Protein AF-A7HHK3-F1 (afdb_monomer)

Sequence (121 aa):
MLVTLLERFEIAELGDLDGEARQARLRWIHYPIADRWAPTDLASARRLVVSILNALERGQDLVVHCWGGVGRAGTIAAACFVARGTPPADAIAIVRAARGRAIETAAQERFVREFGSHVHA

Mean predicted aligned error: 3.41 Å

pLDDT: mean 93.39, std 9.66, range [35.78, 98.5]

Foldseek 3Di:
DEEEQADPVQCVVVPDPVVVCVVVVHDYDYHYDPPLAEDPDLVVLVVVLVVVVVCVVVVHDYDHDYVPCAAHVLLSQLLNCLLVVHQLVVSNVVSCVVPPCHNPDPNSSVSSNVSNVPSDD

Secondary structure (DSSP, 8-state):
-EEE---HHHHTTT--HHHHHHHTT--EEE----TT---S-HHHHHHHHHHHHHHHHTT---EEE-SSSSHHHHHHHHHHHHHTT--HHHHHHHHHHHSTT-S-SHHHHHHHHHHHTT---

Solvent-accessible surface area (backbone atoms only — not comparable to full-atom values): 6641 Å² total; per-residue (Å²): 60,39,35,39,28,46,36,74,77,63,39,63,79,73,53,64,61,67,60,51,29,54,75,70,70,34,58,70,44,85,53,62,34,59,88,80,42,43,79,84,53,63,70,61,50,47,55,50,41,51,54,52,50,58,36,50,76,69,72,47,68,70,48,68,34,43,90,85,53,28,33,60,26,30,34,53,53,22,40,44,37,22,74,72,72,37,54,44,70,56,19,48,50,53,42,27,72,78,36,76,71,27,41,69,34,72,59,23,53,47,48,34,47,58,54,45,78,71,64,72,131

Nearest PDB structures (foldseek):
  9e9u-assembly1_A  TM=9.130E-01  e=4.355E-08  synthetic construct
  4erc-assembly1_A  TM=8.927E-01  e=2.188E-07  Homo sapiens
  3rgq-assembly1_A  TM=9.090E-01  e=1.402E-05  Mus musculus
  3rgo-assembly1_A  TM=8.811E-01  e=1.318E-05  Mus musculus
  2hxp-assembly1_A  TM=8.276E-01  e=5.466E-04  Homo sapiens

Radius of gyration: 13.89 Å; Cα contacts (8 Å, |Δi|>4): 171; chains: 1; bounding box: 30×30×38 Å

Structure (mmCIF, N/CA/C/O backbone):
data_AF-A7HHK3-F1
#
_entry.id   AF-A7HHK3-F1
#
loop_
_atom_site.group_PDB
_atom_site.id
_atom_site.type_symbol
_atom_site.label_atom_id
_atom_site.label_alt_id
_atom_site.label_comp_id
_atom_site.label_asym_id
_atom_site.label_entity_id
_atom_site.label_seq_id
_atom_site.pdbx_PDB_ins_code
_atom_site.Cartn_x
_atom_site.Cartn_y
_atom_site.Cartn_z
_atom_site.occupancy
_atom_site.B_iso_or_equiv
_atom_site.auth_seq_id
_atom_site.auth_comp_id
_atom_site.auth_asym_id
_atom_site.auth_atom_id
_atom_site.pdbx_PDB_model_num
ATOM 1 N N . MET A 1 1 ? -13.000 1.495 -9.565 1.00 94.31 1 MET A N 1
ATOM 2 C CA . MET A 1 1 ? -11.682 2.167 -9.722 1.00 94.31 1 MET A CA 1
ATOM 3 C C . MET A 1 1 ? -10.594 1.103 -9.713 1.00 94.31 1 MET A C 1
ATOM 5 O O . MET A 1 1 ? -10.700 0.174 -8.928 1.00 94.31 1 MET A O 1
ATOM 9 N N . LEU A 1 2 ? -9.575 1.219 -10.560 1.00 96.19 2 LEU A N 1
ATOM 10 C CA . LEU A 1 2 ? -8.432 0.304 -10.595 1.00 96.19 2 LEU A CA 1
ATOM 11 C C . LEU A 1 2 ? -7.155 1.074 -10.246 1.00 96.19 2 LEU A C 1
ATOM 13 O O . LEU A 1 2 ? -6.838 2.061 -10.905 1.00 96.19 2 LEU A O 1
ATOM 17 N N . VAL A 1 3 ? -6.435 0.633 -9.219 1.00 97.50 3 VAL A N 1
ATOM 18 C CA . VAL A 1 3 ? -5.132 1.176 -8.824 1.00 97.50 3 VAL A CA 1
ATOM 19 C C . VAL A 1 3 ? -4.064 0.124 -9.093 1.00 97.50 3 VAL A C 1
ATOM 21 O O . VAL A 1 3 ? -4.058 -0.939 -8.466 1.00 97.50 3 VAL A O 1
ATOM 24 N N . THR A 1 4 ? -3.145 0.439 -9.999 1.00 97.19 4 THR A N 1
ATOM 25 C CA . THR A 1 4 ? -2.039 -0.441 -10.385 1.00 97.19 4 THR A CA 1
ATOM 26 C C . THR A 1 4 ? -0.744 0.060 -9.766 1.00 97.19 4 THR A C 1
ATOM 28 O O . THR A 1 4 ? -0.308 1.177 -10.053 1.00 97.19 4 THR A O 1
ATOM 31 N N . LEU A 1 5 ? -0.128 -0.779 -8.929 1.00 97.88 5 LEU A N 1
ATOM 32 C CA . LEU A 1 5 ? 1.112 -0.465 -8.209 1.00 97.88 5 LEU A CA 1
ATOM 33 C C . LEU A 1 5 ? 2.381 -0.989 -8.893 1.00 97.88 5 LEU A C 1
ATOM 35 O O . LEU A 1 5 ? 3.476 -0.872 -8.349 1.00 97.88 5 LEU A O 1
ATOM 39 N N . LEU A 1 6 ? 2.215 -1.603 -10.059 1.00 96.69 6 LEU A N 1
ATOM 40 C CA . LEU A 1 6 ? 3.289 -2.172 -10.859 1.00 96.69 6 LEU A CA 1
ATOM 41 C C . LEU A 1 6 ? 4.106 -1.074 -11.547 1.00 96.69 6 LEU A C 1
ATOM 43 O O . LEU A 1 6 ? 3.564 -0.058 -11.989 1.00 96.69 6 LEU A O 1
ATOM 47 N N . GLU A 1 7 ? 5.408 -1.279 -11.664 1.00 94.88 7 GLU A N 1
ATOM 48 C CA . GLU A 1 7 ? 6.283 -0.491 -12.521 1.00 94.88 7 GLU A CA 1
ATOM 49 C C . GLU A 1 7 ? 5.920 -0.695 -13.999 1.00 94.88 7 GLU A C 1
ATOM 51 O O . GLU A 1 7 ? 5.286 -1.677 -14.382 1.00 94.88 7 GLU A O 1
ATOM 56 N N . ARG A 1 8 ? 6.308 0.246 -14.870 1.00 92.19 8 ARG A N 1
ATOM 57 C CA . ARG A 1 8 ? 5.913 0.185 -16.291 1.00 92.19 8 ARG A CA 1
ATOM 58 C C . ARG A 1 8 ? 6.397 -1.088 -16.985 1.00 92.19 8 ARG A C 1
ATOM 60 O O . ARG A 1 8 ? 5.674 -1.617 -17.819 1.00 92.19 8 ARG A O 1
ATOM 67 N N . PHE A 1 9 ? 7.595 -1.567 -16.643 1.00 92.06 9 PHE A N 1
ATOM 68 C CA . PHE A 1 9 ? 8.130 -2.795 -17.228 1.00 92.06 9 PHE A CA 1
ATOM 69 C C . PHE A 1 9 ? 7.355 -4.038 -16.763 1.00 92.06 9 PHE A C 1
ATOM 71 O O . PHE A 1 9 ? 7.172 -4.945 -17.561 1.00 92.06 9 PHE A O 1
ATOM 78 N N . GLU A 1 10 ? 6.835 -4.052 -15.528 1.00 93.06 10 GLU A N 1
ATOM 79 C CA . GLU A 1 10 ? 5.971 -5.130 -15.019 1.00 93.06 10 GLU A CA 1
ATOM 80 C C . GLU A 1 10 ? 4.596 -5.118 -15.717 1.00 93.06 10 GLU A C 1
ATOM 82 O O . GLU A 1 10 ? 4.036 -6.168 -16.012 1.00 93.06 10 GLU A O 1
ATOM 87 N N . ILE A 1 11 ? 4.045 -3.932 -16.014 1.00 91.75 11 ILE A N 1
ATOM 88 C CA . ILE A 1 11 ? 2.755 -3.795 -16.719 1.00 91.75 11 ILE A CA 1
ATOM 89 C C . ILE A 1 11 ? 2.829 -4.337 -18.147 1.00 91.75 11 ILE A C 1
ATOM 91 O O . ILE A 1 11 ? 1.835 -4.864 -18.639 1.00 91.75 11 ILE A O 1
ATOM 95 N N . ALA A 1 12 ? 3.985 -4.232 -18.808 1.00 87.94 12 ALA A N 1
ATOM 96 C CA . ALA A 1 12 ? 4.152 -4.701 -20.182 1.00 87.94 12 ALA A CA 1
ATOM 97 C C . ALA A 1 12 ? 3.823 -6.199 -20.346 1.00 87.94 12 ALA A C 1
ATOM 99 O O . ALA A 1 12 ? 3.404 -6.614 -21.424 1.00 87.94 12 ALA A O 1
ATOM 100 N N . GLU A 1 13 ? 3.943 -6.994 -19.278 1.00 88.81 13 GLU A N 1
ATOM 101 C CA . GLU A 1 13 ? 3.571 -8.415 -19.259 1.00 88.81 13 GLU A CA 1
ATOM 102 C C . GLU A 1 13 ? 2.051 -8.652 -19.195 1.00 88.81 13 GLU A C 1
ATOM 104 O O . GLU A 1 13 ? 1.579 -9.743 -19.507 1.00 88.81 13 GLU A O 1
ATOM 109 N N . LEU A 1 14 ? 1.274 -7.639 -18.802 1.00 86.75 14 LEU A N 1
ATOM 110 C CA . LEU A 1 14 ? -0.180 -7.704 -18.623 1.00 86.75 14 LEU A CA 1
ATOM 111 C C . LEU A 1 14 ? -0.968 -7.112 -19.804 1.00 86.75 14 LEU A C 1
ATOM 113 O O . LEU A 1 14 ? -2.195 -7.202 -19.818 1.00 86.75 14 LEU A O 1
ATOM 117 N N . GLY A 1 15 ? -0.287 -6.511 -20.784 1.00 88.19 15 GLY A N 1
ATOM 118 C CA . GLY A 1 15 ? -0.911 -5.855 -21.936 1.00 88.19 15 GLY A CA 1
ATOM 119 C C . GLY A 1 15 ? -1.341 -4.405 -21.670 1.00 88.19 15 GLY A C 1
ATOM 120 O O . GLY A 1 15 ? -0.765 -3.705 -20.836 1.00 88.19 15 GLY A O 1
ATOM 121 N N . ASP A 1 16 ? -2.340 -3.927 -22.418 1.00 90.19 16 ASP A N 1
ATOM 122 C CA . ASP A 1 16 ? -2.828 -2.542 -22.342 1.00 90.19 16 ASP A CA 1
ATOM 123 C C . ASP A 1 16 ? -3.863 -2.352 -21.222 1.00 90.19 16 ASP A C 1
ATOM 125 O O . ASP A 1 16 ? -5.070 -2.272 -21.453 1.00 90.19 16 ASP A O 1
ATOM 129 N N . LEU A 1 17 ? -3.386 -2.260 -19.978 1.00 89.38 17 LEU A N 1
ATOM 130 C CA . LEU A 1 17 ? -4.263 -2.035 -18.825 1.00 89.38 17 LEU A CA 1
ATOM 131 C C . LEU A 1 17 ? -5.044 -0.710 -18.891 1.00 89.38 17 LEU A C 1
ATOM 133 O O . LEU A 1 17 ? -6.134 -0.643 -18.321 1.00 89.38 17 LEU A O 1
ATOM 137 N N . ASP A 1 18 ? -4.527 0.329 -19.563 1.00 89.44 18 ASP A N 1
ATOM 138 C CA . ASP A 1 18 ? -5.268 1.589 -19.738 1.00 89.44 18 ASP A CA 1
ATOM 139 C C . ASP A 1 18 ? -6.476 1.367 -20.650 1.00 89.44 18 ASP A C 1
ATO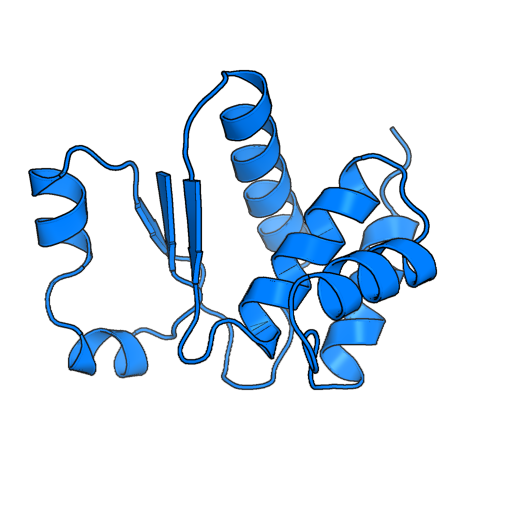M 141 O O . ASP A 1 18 ? -7.612 1.698 -20.295 1.00 89.44 18 ASP A O 1
ATOM 145 N N . GLY A 1 19 ? -6.237 0.748 -21.809 1.00 93.31 19 GLY A N 1
ATOM 146 C CA . GLY A 1 19 ? -7.273 0.388 -22.769 1.00 93.31 19 GLY A CA 1
ATOM 147 C C . GLY A 1 19 ? -8.355 -0.486 -22.143 1.00 93.31 19 GLY A C 1
ATOM 148 O O . GLY A 1 19 ? -9.538 -0.146 -22.227 1.00 93.31 19 GLY A O 1
ATOM 149 N N . GLU A 1 20 ? -7.961 -1.552 -21.447 1.00 93.31 20 GLU A N 1
ATOM 150 C CA . GLU A 1 20 ? -8.888 -2.469 -20.773 1.00 93.31 20 GLU A CA 1
ATOM 151 C C . GLU A 1 20 ? -9.698 -1.766 -19.672 1.00 93.31 20 GLU A C 1
ATOM 153 O O . GLU A 1 20 ? -10.926 -1.893 -19.609 1.00 93.31 20 GLU A O 1
ATOM 158 N N . ALA A 1 21 ? -9.056 -0.942 -18.836 1.00 93.50 21 ALA A N 1
ATOM 159 C CA . ALA A 1 21 ? -9.764 -0.185 -17.806 1.00 93.50 21 ALA A CA 1
ATOM 160 C C . ALA A 1 21 ? -10.771 0.802 -18.414 1.00 93.50 21 ALA A C 1
ATOM 162 O O . ALA A 1 21 ? -11.892 0.930 -17.911 1.00 93.50 21 ALA A O 1
ATOM 163 N N . ARG A 1 22 ? -10.416 1.467 -19.520 1.00 93.81 22 ARG A N 1
ATOM 164 C CA . ARG A 1 22 ? -11.318 2.379 -20.240 1.00 93.81 22 ARG A CA 1
ATOM 165 C C . ARG A 1 22 ? -12.503 1.644 -20.854 1.00 93.81 22 ARG A C 1
ATOM 167 O O . ARG A 1 22 ? -13.630 2.124 -20.712 1.00 93.81 22 ARG A O 1
ATOM 174 N N . GLN A 1 23 ? -12.280 0.492 -21.485 1.00 96.00 23 GLN A N 1
ATOM 175 C CA . GLN A 1 23 ? -13.355 -0.347 -22.029 1.00 96.00 23 GLN A CA 1
ATOM 176 C C . GLN A 1 23 ? -14.314 -0.810 -20.925 1.00 96.00 23 GLN A C 1
ATOM 178 O O . GLN A 1 23 ? -15.532 -0.711 -21.079 1.00 96.00 23 GLN A O 1
ATOM 183 N N . ALA A 1 24 ? -13.771 -1.192 -19.768 1.00 93.69 24 ALA A N 1
ATOM 184 C CA . ALA A 1 24 ? -14.540 -1.555 -18.580 1.00 93.69 24 ALA A CA 1
ATOM 185 C C . ALA A 1 24 ? -15.149 -0.350 -17.828 1.00 93.69 24 ALA A C 1
ATOM 187 O O . ALA A 1 24 ? -15.806 -0.533 -16.803 1.00 93.69 24 ALA A O 1
ATOM 188 N N . ARG A 1 25 ? -14.946 0.889 -18.308 1.00 94.19 25 ARG A N 1
ATOM 189 C CA . ARG A 1 25 ? -15.394 2.144 -17.665 1.00 94.19 25 ARG A CA 1
ATOM 190 C C . ARG A 1 25 ? -14.887 2.307 -16.227 1.00 94.19 25 ARG A C 1
ATOM 192 O O . ARG A 1 25 ? -15.534 2.928 -15.381 1.00 94.19 25 ARG A O 1
ATOM 199 N N . LEU A 1 26 ? -13.702 1.779 -15.946 1.00 93.56 26 LEU A N 1
ATOM 200 C CA . LEU A 1 26 ? -13.011 1.925 -14.676 1.00 93.56 26 LEU A CA 1
ATOM 201 C C . LEU A 1 26 ? -12.107 3.156 -14.719 1.00 93.56 26 LEU A C 1
ATOM 203 O O . LEU A 1 26 ? -11.253 3.300 -15.588 1.00 93.56 26 LEU A O 1
ATOM 207 N N . ARG A 1 27 ? -12.223 4.029 -13.713 1.00 94.12 27 ARG A N 1
ATOM 208 C CA . ARG A 1 27 ? -11.173 5.020 -13.448 1.00 94.12 27 ARG A CA 1
ATOM 209 C C . ARG A 1 27 ? -9.887 4.282 -13.079 1.00 94.12 27 ARG A C 1
ATOM 211 O O . ARG A 1 27 ? -9.861 3.637 -12.026 1.00 94.12 27 ARG A O 1
ATOM 218 N N . TRP A 1 28 ? -8.858 4.418 -13.907 1.00 95.38 28 TRP A N 1
ATOM 219 C CA . TRP A 1 28 ? -7.534 3.848 -13.680 1.00 95.38 28 TRP A CA 1
ATOM 220 C C . TRP A 1 28 ? -6.582 4.866 -13.046 1.00 95.38 28 TRP A C 1
ATOM 222 O O . TRP A 1 28 ? -6.579 6.044 -13.406 1.00 95.38 28 TRP A O 1
ATOM 232 N N . ILE A 1 29 ? -5.800 4.419 -12.066 1.00 96.19 29 ILE A N 1
ATOM 233 C CA . ILE A 1 29 ? -4.713 5.177 -11.448 1.00 96.19 29 ILE A CA 1
ATOM 234 C C . ILE A 1 29 ? -3.464 4.300 -11.479 1.00 96.19 29 ILE A C 1
ATOM 236 O O . ILE A 1 29 ? -3.420 3.240 -10.853 1.00 96.19 29 ILE A O 1
ATOM 240 N N . HIS A 1 30 ? -2.428 4.774 -12.164 1.00 96.00 30 HIS A N 1
ATOM 241 C CA . HIS A 1 30 ? -1.109 4.155 -12.145 1.00 96.00 30 HIS A CA 1
ATOM 242 C C . HIS A 1 30 ? -0.227 4.835 -11.092 1.00 96.00 30 HIS A C 1
ATOM 244 O O . HIS A 1 30 ? 0.057 6.029 -11.193 1.00 96.00 30 HIS A O 1
ATOM 250 N N . TYR A 1 31 ? 0.187 4.085 -10.070 1.00 97.50 31 TYR A N 1
ATOM 251 C CA . TYR A 1 31 ? 1.069 4.560 -9.000 1.00 97.50 31 TYR A CA 1
ATOM 252 C C . TYR A 1 31 ? 2.192 3.538 -8.779 1.00 97.50 31 TYR A C 1
ATOM 254 O O . TYR A 1 31 ? 2.063 2.667 -7.922 1.00 97.50 31 TYR A O 1
ATOM 262 N N . PRO A 1 32 ? 3.269 3.577 -9.580 1.00 96.81 32 PRO A N 1
ATOM 263 C CA . PRO A 1 32 ? 4.287 2.535 -9.555 1.00 96.81 32 PRO A CA 1
ATOM 264 C C . PRO A 1 32 ? 5.056 2.527 -8.229 1.00 96.81 32 PRO A C 1
ATOM 266 O O . PRO A 1 32 ? 5.510 3.566 -7.750 1.00 96.81 32 PRO A O 1
ATOM 269 N N . ILE A 1 33 ? 5.231 1.334 -7.663 1.00 97.38 33 ILE A N 1
ATOM 270 C CA . ILE A 1 33 ? 6.096 1.069 -6.514 1.00 97.38 33 ILE A CA 1
ATOM 271 C C . ILE A 1 33 ? 7.013 -0.087 -6.907 1.00 97.38 33 ILE A C 1
ATOM 273 O O . ILE A 1 33 ? 6.520 -1.146 -7.307 1.00 97.38 33 ILE A O 1
ATOM 277 N N . ALA A 1 34 ? 8.323 0.108 -6.750 1.00 96.31 34 ALA A N 1
ATOM 278 C CA . ALA A 1 34 ? 9.311 -0.927 -7.033 1.00 96.31 34 ALA A CA 1
ATOM 279 C C . ALA A 1 34 ? 9.048 -2.215 -6.241 1.00 96.31 34 ALA A C 1
ATOM 281 O O . ALA A 1 34 ? 8.534 -2.184 -5.114 1.00 96.31 34 ALA A O 1
ATOM 282 N N . ASP A 1 35 ? 9.376 -3.366 -6.826 1.00 94.31 35 ASP A N 1
ATOM 283 C CA . ASP A 1 35 ? 9.022 -4.646 -6.216 1.00 94.31 35 ASP A CA 1
ATOM 284 C C . ASP A 1 35 ? 9.659 -4.840 -4.831 1.00 94.31 35 ASP A C 1
ATOM 286 O O . ASP A 1 35 ? 10.840 -4.583 -4.622 1.00 94.31 35 ASP A O 1
ATOM 290 N N . ARG A 1 36 ? 8.857 -5.288 -3.857 1.00 92.69 36 ARG A N 1
ATOM 291 C CA . ARG A 1 36 ? 9.209 -5.384 -2.422 1.00 92.69 36 ARG A CA 1
ATOM 292 C C . ARG A 1 36 ? 9.547 -4.062 -1.708 1.00 92.69 36 ARG A C 1
ATOM 294 O O . ARG A 1 36 ? 9.822 -4.084 -0.503 1.00 92.69 36 ARG A O 1
ATOM 301 N N . TRP A 1 37 ? 9.462 -2.920 -2.387 1.00 95.88 37 TRP A N 1
ATOM 302 C CA . TRP A 1 37 ? 9.634 -1.598 -1.782 1.00 95.88 37 TRP A CA 1
ATOM 303 C C . TRP A 1 37 ? 8.320 -1.038 -1.225 1.00 95.88 37 TRP A C 1
ATOM 305 O O . TRP A 1 37 ? 7.236 -1.609 -1.385 1.00 95.88 37 TRP A O 1
ATOM 315 N N . ALA A 1 38 ? 8.448 0.085 -0.523 1.00 96.69 38 ALA A N 1
ATOM 316 C CA . ALA A 1 38 ? 7.355 0.951 -0.103 1.00 96.69 38 ALA A CA 1
ATOM 317 C C . ALA A 1 38 ? 7.349 2.231 -0.961 1.00 96.69 38 ALA A C 1
ATOM 319 O O . ALA A 1 38 ? 8.353 2.518 -1.621 1.00 96.69 38 ALA A O 1
ATOM 320 N N . PRO A 1 39 ? 6.262 3.020 -0.954 1.00 96.94 39 PRO A N 1
ATOM 321 C CA . PRO A 1 39 ? 6.283 4.345 -1.559 1.00 96.94 39 PRO A CA 1
ATOM 322 C C . PRO A 1 39 ? 7.400 5.218 -0.976 1.00 96.94 39 PRO A C 1
ATOM 324 O O . PRO A 1 39 ? 7.594 5.258 0.238 1.00 96.94 39 PRO A O 1
ATOM 327 N N . THR A 1 40 ? 8.116 5.935 -1.839 1.00 93.94 40 THR A N 1
ATOM 328 C CA . THR A 1 40 ? 9.207 6.841 -1.441 1.00 93.94 40 THR A CA 1
ATOM 329 C C . THR A 1 40 ? 8.745 8.291 -1.288 1.00 93.94 40 THR A C 1
ATOM 331 O O . THR A 1 40 ? 9.315 9.038 -0.500 1.00 93.94 40 THR A O 1
ATOM 334 N N . ASP A 1 41 ? 7.683 8.687 -1.997 1.00 94.50 41 ASP A N 1
ATOM 335 C CA . ASP A 1 41 ? 7.043 9.999 -1.869 1.00 94.50 41 ASP A CA 1
ATOM 336 C C . ASP A 1 41 ? 5.770 9.889 -1.017 1.00 94.50 41 ASP A C 1
ATOM 338 O O . ASP A 1 41 ? 4.696 9.497 -1.493 1.00 94.50 41 ASP A O 1
ATOM 342 N N . LEU A 1 42 ? 5.894 10.282 0.253 1.00 92.88 42 LEU A N 1
ATOM 343 C CA . LEU A 1 42 ? 4.802 10.263 1.223 1.00 92.88 42 LEU A CA 1
ATOM 344 C C . LEU A 1 42 ? 3.643 11.195 0.836 1.00 92.88 42 LEU A C 1
ATOM 346 O O . LEU A 1 42 ? 2.480 10.851 1.055 1.00 92.88 42 LEU A O 1
ATOM 350 N N . ALA A 1 43 ? 3.923 12.358 0.243 1.00 93.19 43 ALA A N 1
ATOM 351 C CA . ALA A 1 43 ? 2.881 13.299 -0.162 1.00 93.19 43 ALA A CA 1
ATOM 352 C C . ALA A 1 43 ? 2.055 12.732 -1.324 1.00 93.19 43 ALA A C 1
ATOM 354 O O . ALA A 1 43 ? 0.824 12.817 -1.323 1.00 93.19 43 ALA A O 1
ATOM 355 N N . SER A 1 44 ? 2.717 12.103 -2.295 1.00 95.94 44 SER A N 1
ATOM 356 C CA . SER A 1 44 ? 2.037 11.423 -3.398 1.00 95.94 44 SER A CA 1
ATOM 357 C C . SER A 1 44 ? 1.246 10.203 -2.928 1.00 95.94 44 SER A C 1
ATOM 359 O O . SER A 1 44 ? 0.090 10.035 -3.324 1.00 95.94 44 SER A O 1
ATOM 361 N N . ALA A 1 45 ? 1.799 9.414 -2.003 1.00 97.25 45 ALA A N 1
ATOM 362 C CA . ALA A 1 45 ? 1.078 8.295 -1.402 1.00 97.25 45 ALA A CA 1
ATOM 363 C C . ALA A 1 45 ? -0.175 8.757 -0.637 1.00 97.25 45 ALA A C 1
ATOM 365 O O . ALA A 1 45 ? -1.236 8.148 -0.765 1.00 97.25 45 ALA A O 1
ATOM 366 N N . ARG A 1 46 ? -0.101 9.877 0.097 1.00 95.94 46 ARG A N 1
ATOM 367 C CA . ARG A 1 46 ? -1.272 10.484 0.752 1.00 95.94 46 ARG A CA 1
ATOM 368 C C . ARG A 1 46 ? -2.353 10.879 -0.245 1.00 95.94 46 ARG A C 1
ATOM 370 O O . ARG A 1 46 ? -3.516 10.563 -0.017 1.00 95.94 46 ARG A O 1
ATOM 377 N N . ARG A 1 47 ? -1.993 11.510 -1.368 1.00 97.19 47 ARG A N 1
ATOM 378 C CA . ARG A 1 47 ? -2.963 11.853 -2.427 1.00 97.19 47 ARG A CA 1
ATOM 379 C C . ARG A 1 47 ? -3.657 10.614 -2.999 1.00 97.19 47 ARG A C 1
ATOM 381 O O . ARG A 1 47 ? -4.864 10.658 -3.254 1.00 97.19 47 ARG A O 1
ATOM 388 N N . LEU A 1 48 ? -2.920 9.514 -3.175 1.00 98.06 48 LEU A N 1
ATOM 389 C CA . LEU A 1 48 ? -3.500 8.237 -3.588 1.00 98.06 48 LEU A CA 1
ATOM 390 C C . LEU A 1 48 ? -4.483 7.708 -2.535 1.00 98.06 48 LEU A C 1
ATOM 392 O O . LEU A 1 48 ? -5.624 7.408 -2.877 1.00 98.06 48 LEU A O 1
ATOM 396 N N . VAL A 1 49 ? -4.074 7.646 -1.265 1.00 98.12 49 VAL A N 1
ATOM 397 C CA . VAL A 1 49 ? -4.926 7.170 -0.161 1.00 98.12 49 VAL A CA 1
ATOM 398 C C . VAL A 1 49 ? -6.195 8.015 -0.035 1.00 98.12 49 VAL A C 1
ATOM 400 O O . VAL A 1 49 ? -7.285 7.458 0.029 1.00 98.12 49 VAL A O 1
ATOM 403 N N . VAL A 1 50 ? -6.092 9.345 -0.102 1.00 96.88 50 VAL A N 1
ATOM 404 C CA . VAL A 1 50 ? -7.260 10.244 -0.118 1.00 96.88 50 VAL A CA 1
ATOM 405 C C . VAL A 1 50 ? -8.175 9.942 -1.308 1.00 96.88 50 VAL A C 1
ATOM 407 O O . VAL A 1 50 ? -9.391 9.884 -1.158 1.00 96.88 50 VAL A O 1
ATOM 410 N N . SER A 1 51 ? -7.614 9.693 -2.495 1.00 97.38 51 SER A N 1
ATOM 411 C CA . SER A 1 51 ? -8.408 9.337 -3.679 1.00 97.38 51 SER A CA 1
ATOM 412 C C . SER A 1 51 ? -9.158 8.011 -3.510 1.00 97.38 51 SER A C 1
ATOM 414 O O . SER A 1 51 ? -10.309 7.915 -3.944 1.00 97.38 51 SER A O 1
ATOM 416 N N . ILE A 1 52 ? -8.524 7.019 -2.875 1.00 98.06 52 ILE A N 1
ATOM 417 C CA . ILE A 1 52 ? -9.117 5.715 -2.544 1.00 98.06 52 ILE A CA 1
ATOM 418 C C . ILE A 1 52 ? -10.251 5.899 -1.530 1.00 98.06 52 ILE A C 1
ATOM 420 O O . ILE A 1 52 ? -11.372 5.470 -1.791 1.00 98.06 52 ILE A O 1
ATOM 424 N N . LEU A 1 53 ? -9.995 6.586 -0.414 1.00 97.00 53 LEU A N 1
ATOM 425 C CA . LEU A 1 53 ? -10.993 6.812 0.635 1.00 97.00 53 LEU A CA 1
ATOM 426 C C . LEU A 1 53 ? -12.208 7.586 0.118 1.00 97.00 53 LEU A C 1
ATOM 428 O O . LEU A 1 53 ? -13.338 7.159 0.332 1.00 97.00 53 LEU A O 1
ATOM 432 N N . ASN A 1 54 ? -11.984 8.643 -0.665 1.00 96.62 54 ASN A N 1
ATOM 433 C CA . ASN A 1 54 ? -13.066 9.397 -1.295 1.00 96.62 54 ASN A CA 1
ATOM 434 C C . ASN A 1 54 ? -13.910 8.524 -2.242 1.00 96.62 54 ASN A C 1
ATOM 436 O O . ASN A 1 54 ? -15.099 8.776 -2.422 1.00 96.62 54 ASN A O 1
ATOM 440 N N . ALA A 1 55 ? -13.310 7.533 -2.915 1.00 96.00 55 ALA A N 1
ATOM 441 C CA . ALA A 1 55 ? -14.057 6.592 -3.750 1.00 96.00 55 ALA A CA 1
ATOM 442 C C . ALA A 1 55 ? -14.907 5.631 -2.909 1.00 96.00 55 ALA A C 1
ATOM 444 O O . ALA A 1 55 ? -16.078 5.433 -3.236 1.00 96.00 55 ALA A O 1
ATOM 445 N N . LEU A 1 56 ? -14.358 5.116 -1.806 1.00 95.44 56 LEU A N 1
ATOM 446 C CA . LEU A 1 56 ? -15.096 4.274 -0.858 1.00 95.44 56 LEU A CA 1
ATOM 447 C C . LEU A 1 56 ? -16.274 5.024 -0.224 1.00 95.44 56 LEU A C 1
ATOM 449 O O . LEU A 1 56 ? -17.371 4.483 -0.145 1.00 95.44 56 LEU A O 1
ATOM 453 N N . GLU A 1 57 ? -16.084 6.285 0.167 1.00 95.50 57 GLU A N 1
ATOM 454 C CA . GLU A 1 57 ? -17.141 7.125 0.756 1.00 95.50 57 GLU A CA 1
ATOM 455 C C . GLU A 1 57 ? -18.295 7.407 -0.210 1.00 95.50 57 GLU A C 1
ATOM 457 O O . GLU A 1 57 ? -19.432 7.591 0.216 1.00 95.50 57 GLU A O 1
ATOM 462 N N . ARG A 1 58 ? -18.030 7.380 -1.520 1.00 96.00 58 ARG A N 1
ATOM 463 C CA . ARG A 1 58 ? -19.062 7.466 -2.563 1.00 96.00 58 ARG A CA 1
ATOM 464 C C . ARG A 1 58 ? -19.699 6.114 -2.910 1.00 96.00 58 ARG A C 1
ATOM 466 O O . ARG A 1 58 ? -20.453 6.048 -3.877 1.00 96.00 58 ARG A O 1
ATOM 473 N N . GLY A 1 59 ? -19.374 5.044 -2.183 1.00 94.88 59 GLY A N 1
ATOM 474 C CA . GLY A 1 59 ? -19.881 3.695 -2.442 1.00 94.88 59 GLY A CA 1
ATOM 475 C C . GLY A 1 59 ? -19.349 3.068 -3.733 1.00 94.88 59 GLY A C 1
ATOM 476 O O . GLY A 1 59 ? -20.025 2.233 -4.325 1.00 94.88 59 GLY A O 1
ATOM 477 N N . GLN A 1 60 ? -18.177 3.496 -4.219 1.00 93.62 60 GLN A N 1
ATOM 478 C CA . GLN A 1 60 ? -17.587 2.943 -5.439 1.00 93.62 60 GLN A CA 1
ATOM 479 C C . GLN A 1 60 ? -16.770 1.687 -5.133 1.00 93.62 60 GLN A C 1
ATOM 481 O O . GLN A 1 60 ? -15.906 1.706 -4.256 1.00 93.62 60 GLN A O 1
ATOM 486 N N . ASP A 1 61 ? -16.937 0.653 -5.956 1.00 92.31 61 ASP A N 1
ATOM 487 C CA . ASP A 1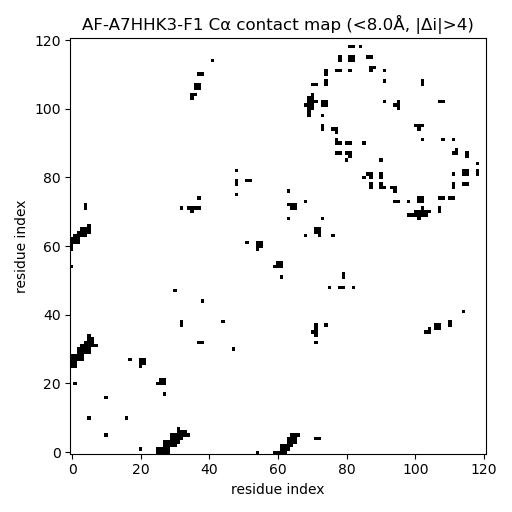 61 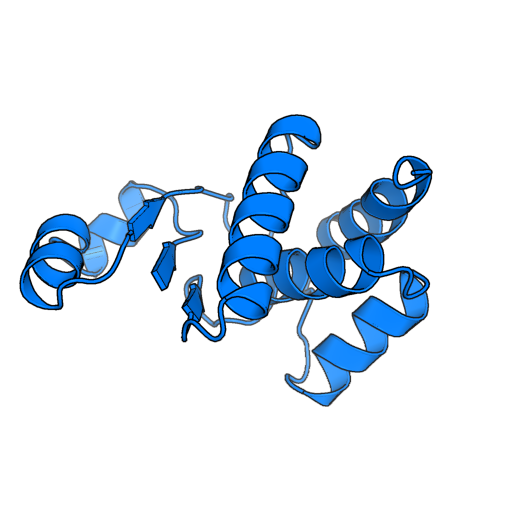? -16.045 -0.503 -5.941 1.00 92.31 61 ASP A CA 1
ATOM 488 C C . ASP A 1 61 ? -14.654 -0.127 -6.464 1.00 92.31 61 ASP A C 1
ATOM 490 O O . ASP A 1 61 ? -14.496 0.591 -7.470 1.00 92.31 61 ASP A O 1
ATOM 494 N N . LEU A 1 62 ? -13.612 -0.623 -5.797 1.00 95.19 62 LEU A N 1
ATOM 495 C CA . LEU A 1 62 ? -12.235 -0.418 -6.223 1.00 95.19 62 LEU A CA 1
ATOM 496 C C . LEU A 1 62 ? -11.339 -1.626 -5.977 1.00 95.19 62 LEU A C 1
ATOM 498 O O . LEU A 1 62 ? -11.546 -2.399 -5.048 1.00 95.19 62 LEU A O 1
ATOM 502 N N . VAL A 1 63 ? -10.303 -1.733 -6.804 1.00 95.44 63 VAL A N 1
ATOM 5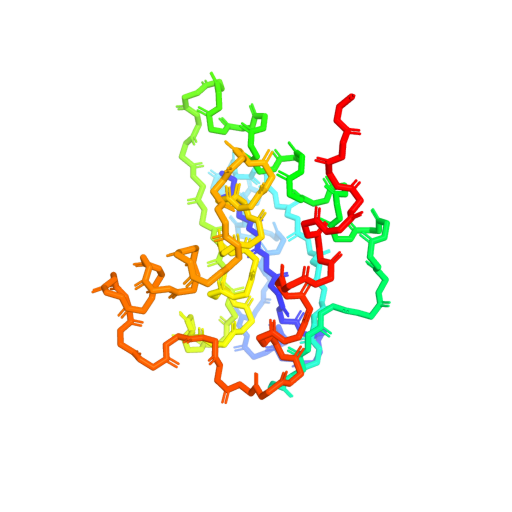03 C CA . VAL A 1 63 ? -9.248 -2.740 -6.705 1.00 95.44 63 VAL A CA 1
ATOM 504 C C . VAL A 1 63 ? -7.906 -2.027 -6.611 1.00 95.44 63 VAL A C 1
ATOM 506 O O . VAL A 1 63 ? -7.611 -1.155 -7.428 1.00 95.44 63 VAL A O 1
ATOM 509 N N . VAL A 1 64 ? -7.081 -2.419 -5.640 1.00 96.94 64 VAL A N 1
ATOM 510 C CA . VAL A 1 64 ? -5.665 -2.038 -5.553 1.00 96.94 64 VAL A CA 1
ATOM 511 C C . VAL A 1 64 ? -4.834 -3.298 -5.737 1.00 96.94 64 VAL A C 1
ATOM 513 O O . VAL A 1 64 ? -5.015 -4.257 -4.987 1.00 96.94 64 VAL A O 1
ATOM 516 N N . HIS A 1 65 ? -3.925 -3.313 -6.713 1.00 95.56 65 HIS A N 1
ATOM 517 C CA . HIS A 1 65 ? -3.134 -4.507 -7.005 1.00 95.56 65 HIS A CA 1
ATOM 518 C C . HIS A 1 65 ? -1.653 -4.214 -7.278 1.00 95.56 65 HIS A C 1
ATOM 520 O O . HIS A 1 65 ? -1.259 -3.120 -7.679 1.00 95.56 65 HIS A O 1
ATOM 526 N N . CYS A 1 66 ? -0.838 -5.243 -7.067 1.00 94.62 66 CYS A N 1
ATOM 527 C CA . CYS A 1 66 ? 0.517 -5.389 -7.598 1.00 94.62 66 CYS A CA 1
ATOM 528 C C . CYS A 1 66 ? 0.579 -6.741 -8.335 1.00 94.62 66 CYS A C 1
ATOM 530 O O . CYS A 1 66 ? -0.418 -7.108 -8.954 1.00 94.62 66 CYS A O 1
ATOM 532 N N . TRP A 1 67 ? 1.680 -7.497 -8.247 1.00 93.31 67 TRP A N 1
ATOM 533 C CA . TRP A 1 67 ? 1.746 -8.864 -8.777 1.00 93.31 67 TRP A CA 1
ATOM 534 C C . TRP A 1 67 ? 0.978 -9.854 -7.898 1.00 93.31 67 TRP A C 1
ATOM 536 O O . TRP A 1 67 ? -0.055 -10.379 -8.289 1.00 93.31 67 TRP A O 1
ATOM 546 N N . GLY A 1 68 ? 1.453 -10.084 -6.671 1.00 88.69 68 GLY A N 1
ATOM 547 C CA . GLY A 1 68 ? 0.851 -11.074 -5.768 1.00 88.69 68 GLY A CA 1
ATOM 548 C C . GLY A 1 68 ? -0.287 -10.542 -4.890 1.00 88.69 68 GLY A C 1
ATOM 549 O O . GLY A 1 68 ? -0.911 -11.312 -4.156 1.00 88.69 68 GLY A O 1
ATOM 550 N N . GLY A 1 69 ? -0.516 -9.225 -4.886 1.00 85.50 69 GLY A N 1
ATOM 551 C CA . GLY A 1 69 ? -1.454 -8.577 -3.964 1.00 85.50 69 GLY A CA 1
ATOM 552 C C . GLY A 1 69 ? -1.065 -8.721 -2.484 1.00 85.50 69 GLY A C 1
ATOM 553 O O . GLY A 1 69 ? -1.941 -8.728 -1.627 1.00 85.50 69 GLY A O 1
ATOM 554 N N . VAL A 1 70 ? 0.229 -8.891 -2.175 1.00 88.38 70 VAL A N 1
ATOM 555 C CA . VAL A 1 70 ? 0.727 -9.162 -0.810 1.00 88.38 70 VAL A CA 1
ATOM 556 C C . VAL A 1 70 ? 1.441 -7.940 -0.214 1.00 88.38 70 VAL A C 1
ATOM 558 O O . VAL A 1 70 ? 0.920 -7.328 0.718 1.00 88.38 70 VAL A O 1
ATOM 561 N N . GLY A 1 71 ? 2.600 -7.530 -0.741 1.00 94.75 71 GLY A N 1
ATOM 562 C CA . GLY A 1 71 ? 3.393 -6.434 -0.165 1.00 94.75 71 GLY A CA 1
ATOM 563 C C . GLY A 1 71 ? 2.870 -5.045 -0.499 1.00 94.75 71 GLY A C 1
ATOM 564 O O . GLY A 1 71 ? 2.268 -4.381 0.343 1.00 94.75 71 GLY A O 1
ATOM 565 N N . ARG A 1 72 ? 3.087 -4.598 -1.742 1.00 97.81 72 ARG A N 1
ATOM 566 C CA . ARG A 1 72 ? 2.762 -3.232 -2.206 1.00 97.81 72 ARG A CA 1
ATOM 567 C C . ARG A 1 72 ? 1.284 -2.882 -1.993 1.00 97.81 72 ARG A C 1
ATOM 569 O O . ARG A 1 72 ? 0.972 -1.863 -1.383 1.00 97.81 72 ARG A O 1
ATOM 576 N N . ALA A 1 73 ? 0.381 -3.770 -2.414 1.00 97.56 73 ALA A N 1
ATOM 577 C CA . ALA A 1 73 ? -1.060 -3.589 -2.228 1.00 97.56 73 ALA A CA 1
ATOM 578 C C . ALA A 1 73 ? -1.459 -3.561 -0.743 1.00 97.56 73 ALA A C 1
ATOM 580 O O . ALA A 1 73 ? -2.182 -2.658 -0.324 1.00 97.56 73 ALA A O 1
ATOM 581 N N . GLY A 1 74 ? -0.928 -4.482 0.072 1.00 97.81 74 GLY A N 1
ATOM 582 C CA . GLY A 1 74 ? -1.176 -4.498 1.516 1.00 97.81 74 GLY A CA 1
ATOM 583 C C . GLY A 1 74 ? -0.666 -3.238 2.223 1.00 97.81 74 GLY A C 1
ATOM 584 O O . GLY A 1 74 ? -1.315 -2.735 3.135 1.00 97.81 74 GLY A O 1
ATOM 585 N N . THR A 1 75 ? 0.450 -2.675 1.756 1.00 98.19 75 THR A N 1
ATOM 586 C CA . THR A 1 75 ? 1.028 -1.431 2.289 1.00 98.19 75 THR A CA 1
ATOM 587 C C . THR A 1 75 ? 0.079 -0.248 2.084 1.00 98.19 75 THR A C 1
ATOM 589 O O . THR A 1 75 ? -0.189 0.498 3.024 1.00 98.19 75 THR A O 1
ATOM 592 N N . ILE A 1 76 ? -0.486 -0.099 0.879 1.00 98.31 76 ILE A N 1
ATOM 593 C CA . ILE A 1 76 ? -1.472 0.955 0.587 1.00 98.31 76 ILE A CA 1
ATOM 594 C C . ILE A 1 76 ? -2.786 0.713 1.341 1.00 98.31 76 ILE A C 1
ATOM 596 O O . ILE A 1 76 ? -3.366 1.662 1.870 1.00 98.31 76 ILE A O 1
ATOM 600 N N . ALA A 1 77 ? -3.235 -0.541 1.451 1.00 97.81 77 ALA A N 1
ATOM 601 C CA . ALA A 1 77 ? -4.427 -0.883 2.224 1.00 97.81 77 ALA A CA 1
ATOM 602 C C . ALA A 1 77 ? -4.270 -0.502 3.708 1.00 97.81 77 ALA A C 1
ATOM 604 O O . ALA A 1 77 ? -5.151 0.138 4.279 1.00 97.81 77 ALA A O 1
ATOM 605 N N . ALA A 1 78 ? -3.121 -0.808 4.319 1.00 98.06 78 ALA A N 1
ATOM 606 C CA . ALA A 1 78 ? -2.834 -0.421 5.698 1.00 98.06 78 ALA A CA 1
ATOM 607 C C . ALA A 1 78 ? -2.762 1.103 5.864 1.00 98.06 78 ALA A C 1
ATOM 609 O O . ALA A 1 78 ? -3.316 1.639 6.820 1.00 98.06 78 ALA A O 1
ATOM 610 N N . ALA A 1 79 ? -2.164 1.820 4.907 1.00 98.19 79 ALA A N 1
ATOM 611 C CA . ALA A 1 79 ? -2.161 3.283 4.916 1.00 98.19 79 ALA A CA 1
ATOM 612 C C . ALA A 1 79 ? -3.584 3.880 4.875 1.00 98.19 79 ALA A C 1
ATOM 614 O O . ALA A 1 79 ? -3.828 4.908 5.505 1.00 98.19 79 ALA A O 1
ATOM 615 N N . CYS A 1 80 ? -4.544 3.222 4.212 1.00 97.88 80 CYS A N 1
ATOM 616 C CA . CYS A 1 80 ? -5.954 3.632 4.237 1.00 97.88 80 CYS A CA 1
ATOM 617 C C . CYS A 1 80 ? -6.582 3.479 5.632 1.00 97.88 80 CYS A C 1
ATOM 619 O O . CYS A 1 80 ? -7.283 4.384 6.079 1.00 97.88 80 CYS A O 1
ATOM 621 N N . PHE A 1 81 ? -6.305 2.384 6.349 1.00 97.94 81 PHE A N 1
ATOM 622 C CA . PHE A 1 81 ? -6.744 2.228 7.744 1.00 97.94 81 PHE A CA 1
ATOM 623 C C . PHE A 1 81 ? -6.136 3.297 8.654 1.00 97.94 81 PHE A C 1
ATOM 625 O O . PHE A 1 81 ? -6.848 3.906 9.457 1.00 97.94 81 PHE A O 1
ATOM 632 N N . VAL A 1 82 ? -4.839 3.571 8.493 1.00 98.19 82 VAL A N 1
ATOM 633 C CA . VAL A 1 82 ? -4.145 4.612 9.262 1.00 98.19 82 VAL A CA 1
ATOM 634 C C . VAL A 1 82 ? -4.727 5.996 8.986 1.00 98.19 82 VAL A C 1
ATOM 636 O O . VAL A 1 82 ? -5.007 6.737 9.924 1.00 98.19 82 VAL A O 1
ATOM 639 N N . ALA A 1 83 ? -5.002 6.327 7.722 1.00 96.44 83 ALA A N 1
ATOM 640 C CA . ALA A 1 83 ? -5.671 7.575 7.347 1.00 96.44 83 ALA A CA 1
ATOM 641 C C . ALA A 1 83 ? -7.057 7.745 7.997 1.00 96.44 83 ALA A C 1
ATOM 643 O O . ALA A 1 83 ? -7.529 8.866 8.156 1.00 96.44 83 ALA A O 1
ATOM 644 N N . ARG A 1 84 ? -7.705 6.641 8.383 1.00 95.25 84 ARG A N 1
A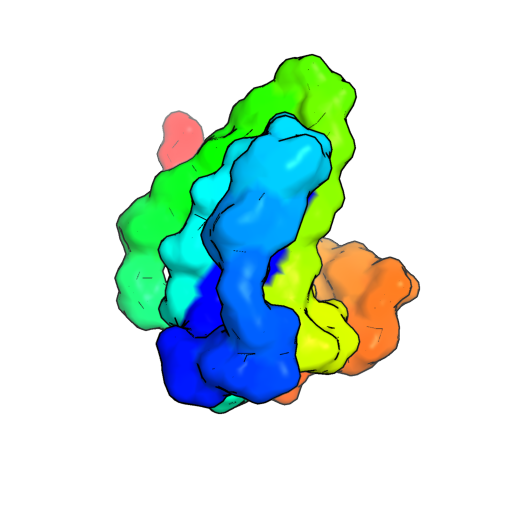TOM 645 C CA . ARG A 1 84 ? -9.005 6.618 9.067 1.00 95.25 84 ARG A CA 1
ATOM 646 C C . ARG A 1 84 ? -8.886 6.559 10.595 1.00 95.25 84 ARG A C 1
ATOM 648 O O . ARG A 1 84 ? -9.888 6.327 11.264 1.00 95.25 84 ARG A O 1
ATOM 655 N N . GLY A 1 85 ? -7.688 6.766 11.143 1.00 95.62 85 GLY A N 1
ATOM 656 C CA . GLY A 1 85 ? -7.434 6.823 12.585 1.00 95.62 85 GLY A CA 1
ATOM 657 C C . GLY A 1 85 ? -7.077 5.484 13.231 1.00 95.62 85 GLY A C 1
ATOM 658 O O . GLY A 1 85 ? -6.950 5.417 14.450 1.00 95.62 85 GLY A O 1
ATOM 659 N N . THR A 1 86 ? -6.890 4.416 12.448 1.00 97.56 86 THR A N 1
ATOM 660 C CA . THR A 1 86 ? -6.428 3.131 12.998 1.00 97.56 86 THR A CA 1
ATOM 661 C C . THR A 1 86 ? -4.942 3.228 13.359 1.00 97.56 86 THR A C 1
ATOM 663 O O . THR A 1 86 ? -4.151 3.656 12.513 1.00 97.56 86 THR A O 1
ATOM 666 N N . PRO A 1 87 ? -4.509 2.804 14.559 1.00 97.12 87 PRO A N 1
ATOM 667 C CA . PRO A 1 87 ? -3.090 2.761 14.889 1.00 97.12 87 PRO A CA 1
ATOM 668 C C . PRO A 1 87 ? -2.296 1.927 13.864 1.00 97.12 87 PRO A C 1
ATOM 670 O O . PRO A 1 87 ? -2.769 0.871 13.440 1.00 97.12 87 PRO A O 1
ATOM 673 N N . PRO A 1 88 ? -1.075 2.334 13.466 1.00 97.38 88 PRO A N 1
ATOM 674 C CA . PRO A 1 88 ? -0.321 1.632 12.423 1.00 97.38 88 PRO A CA 1
ATOM 675 C C . PRO A 1 88 ? -0.095 0.138 12.672 1.00 97.38 88 PRO A C 1
ATOM 677 O O . PRO A 1 88 ? -0.140 -0.655 11.736 1.00 97.38 88 PRO A O 1
ATOM 680 N N . ALA A 1 89 ? 0.137 -0.257 13.927 1.00 96.94 89 ALA A N 1
ATOM 681 C CA . ALA A 1 89 ? 0.304 -1.664 14.286 1.00 96.94 89 ALA A CA 1
ATOM 682 C C . ALA A 1 89 ? -0.983 -2.471 14.038 1.00 96.94 89 ALA A C 1
ATOM 684 O O . ALA A 1 89 ? -0.924 -3.558 13.463 1.00 96.94 89 ALA A O 1
ATOM 685 N N . ASP A 1 90 ? -2.133 -1.900 14.391 1.00 98.19 90 ASP A N 1
ATOM 686 C CA . ASP A 1 90 ? -3.440 -2.529 14.212 1.00 98.19 90 ASP A CA 1
ATOM 687 C C . ASP A 1 90 ? -3.820 -2.583 12.731 1.00 98.19 90 ASP A C 1
ATOM 689 O O . ASP A 1 90 ? -4.291 -3.610 12.251 1.00 98.19 90 ASP A O 1
ATOM 693 N N . ALA A 1 91 ? -3.525 -1.527 11.965 1.00 98.38 91 ALA A N 1
ATOM 694 C CA . ALA A 1 91 ? -3.722 -1.505 10.517 1.00 98.38 91 ALA A CA 1
ATOM 695 C C . ALA A 1 91 ? -2.939 -2.631 9.816 1.00 98.38 91 ALA A C 1
ATOM 697 O O . ALA A 1 91 ? -3.481 -3.331 8.957 1.00 98.38 91 ALA A O 1
ATOM 698 N N . ILE A 1 92 ? -1.679 -2.846 10.212 1.00 98.06 92 ILE A N 1
ATOM 699 C CA . ILE A 1 92 ? -0.858 -3.963 9.720 1.00 98.06 92 ILE A CA 1
ATOM 700 C C . ILE A 1 92 ? -1.501 -5.306 10.089 1.00 98.06 92 ILE A C 1
ATOM 70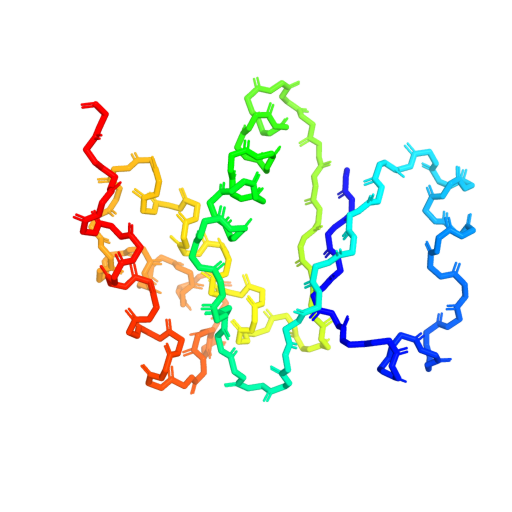2 O O . ILE A 1 92 ? -1.594 -6.194 9.238 1.00 98.06 92 ILE A O 1
ATOM 706 N N . ALA A 1 93 ? -1.954 -5.463 11.336 1.00 98.25 93 ALA A N 1
ATOM 707 C CA . ALA A 1 93 ? -2.580 -6.695 11.810 1.00 98.25 93 ALA A CA 1
ATOM 708 C C . ALA A 1 93 ? -3.882 -7.014 11.056 1.00 98.25 93 ALA A C 1
ATOM 710 O O . ALA A 1 93 ? -4.056 -8.145 10.604 1.00 98.25 93 ALA A O 1
ATOM 711 N N . ILE A 1 94 ? -4.748 -6.019 10.845 1.00 98.50 94 ILE A N 1
ATOM 712 C CA . ILE A 1 94 ? -6.002 -6.152 10.089 1.00 98.50 94 ILE A CA 1
ATOM 713 C C . ILE A 1 94 ? -5.720 -6.627 8.663 1.00 98.50 94 ILE A C 1
ATOM 715 O O . ILE A 1 94 ? -6.314 -7.600 8.194 1.00 98.50 94 ILE A O 1
ATOM 719 N N . VAL A 1 95 ? -4.776 -5.981 7.975 1.00 98.06 95 VAL A N 1
ATOM 720 C CA . VAL A 1 95 ? -4.432 -6.348 6.595 1.00 98.06 95 VAL A CA 1
ATOM 721 C C . VAL A 1 95 ? -3.839 -7.757 6.528 1.00 98.06 95 VAL A C 1
ATOM 723 O O . VAL A 1 95 ? -4.191 -8.522 5.631 1.00 98.06 95 VAL A O 1
ATOM 726 N N . ARG A 1 96 ? -2.997 -8.144 7.494 1.00 97.81 96 ARG A N 1
ATOM 727 C CA . ARG A 1 96 ? -2.436 -9.504 7.577 1.00 97.81 96 ARG A CA 1
ATOM 728 C C . ARG A 1 96 ? -3.478 -10.572 7.895 1.00 97.81 96 ARG A C 1
ATOM 730 O O . ARG A 1 96 ? -3.349 -11.689 7.400 1.00 97.81 96 ARG A O 1
ATOM 737 N N . ALA A 1 97 ? -4.494 -10.239 8.688 1.00 97.94 97 ALA A N 1
ATOM 738 C CA . ALA A 1 97 ? -5.609 -11.137 8.970 1.00 97.94 97 ALA A CA 1
ATOM 739 C C . ALA A 1 97 ? -6.452 -11.399 7.712 1.00 97.94 97 ALA A C 1
ATOM 741 O O . ALA A 1 97 ? -6.840 -12.536 7.461 1.00 97.94 97 ALA A O 1
ATOM 742 N N . ALA A 1 98 ? -6.678 -10.372 6.885 1.00 96.06 98 ALA A N 1
ATOM 743 C CA . ALA A 1 98 ? -7.386 -10.515 5.612 1.00 96.06 98 ALA A CA 1
ATOM 744 C C . ALA A 1 98 ? -6.538 -11.207 4.527 1.00 96.06 98 ALA A C 1
ATOM 746 O O . ALA A 1 98 ? -7.056 -11.958 3.700 1.00 96.06 98 ALA A O 1
ATOM 747 N N . ARG A 1 99 ? -5.223 -10.959 4.517 1.00 94.38 99 ARG A N 1
ATOM 748 C CA . ARG A 1 99 ? -4.271 -11.534 3.561 1.00 94.38 99 ARG A CA 1
ATOM 749 C C . ARG A 1 99 ? -2.982 -11.916 4.279 1.00 94.38 99 ARG A C 1
ATOM 751 O O . ARG A 1 99 ? -2.128 -11.072 4.553 1.00 94.38 99 ARG A O 1
ATOM 758 N N . GLY A 1 100 ? -2.811 -13.214 4.522 1.00 93.56 100 GLY A N 1
ATOM 759 C CA . GLY A 1 100 ? -1.603 -13.744 5.148 1.00 93.56 100 GLY A CA 1
ATOM 760 C C . GLY A 1 100 ? -0.329 -13.262 4.445 1.00 93.56 100 GLY A C 1
ATOM 761 O O . GLY A 1 100 ? -0.269 -13.207 3.216 1.00 93.56 100 GLY A O 1
ATOM 762 N N . ARG A 1 101 ? 0.690 -12.916 5.241 1.00 90.94 101 ARG A N 1
ATOM 763 C CA . ARG A 1 101 ? 1.994 -12.379 4.796 1.00 90.94 101 ARG A CA 1
ATOM 764 C C . ARG A 1 101 ? 1.952 -11.003 4.118 1.00 90.94 101 ARG A C 1
ATOM 766 O O . ARG A 1 101 ? 2.994 -10.562 3.641 1.00 90.94 101 ARG A O 1
ATOM 773 N N . ALA A 1 102 ? 0.807 -10.319 4.081 1.00 95.69 102 ALA A N 1
ATOM 774 C CA . ALA A 1 102 ? 0.746 -8.957 3.563 1.00 95.69 102 ALA A CA 1
ATOM 775 C C . ALA A 1 102 ? 1.715 -8.026 4.305 1.00 95.69 102 ALA A C 1
ATOM 777 O O . ALA A 1 102 ? 1.957 -8.206 5.506 1.00 95.69 102 ALA A O 1
ATOM 778 N N . ILE A 1 103 ? 2.227 -7.021 3.583 1.00 96.75 103 ILE A N 1
ATOM 779 C CA . ILE A 1 103 ? 3.268 -6.100 4.071 1.00 96.75 103 ILE A CA 1
ATOM 780 C C . ILE A 1 103 ? 4.541 -6.913 4.362 1.00 96.75 103 ILE A C 1
ATOM 782 O O . ILE A 1 103 ? 4.798 -7.360 5.480 1.00 96.75 103 ILE A O 1
ATOM 786 N N . GLU A 1 104 ? 5.288 -7.177 3.293 1.00 95.94 104 GLU A N 1
ATOM 787 C CA . GLU A 1 104 ? 6.315 -8.219 3.186 1.00 95.94 104 GLU A CA 1
ATOM 788 C C . GLU A 1 104 ? 7.682 -7.792 3.720 1.00 95.94 104 GLU A C 1
ATOM 790 O O . GLU A 1 104 ? 8.518 -8.646 4.019 1.00 95.94 104 GLU A O 1
ATOM 795 N N . THR A 1 105 ? 7.952 -6.487 3.790 1.00 97.50 105 THR A N 1
ATOM 796 C CA . THR A 1 105 ? 9.272 -5.968 4.164 1.00 97.50 105 THR A CA 1
ATOM 797 C C . THR A 1 105 ? 9.204 -4.982 5.322 1.00 97.50 105 THR A C 1
ATOM 799 O O . THR A 1 105 ? 8.222 -4.267 5.515 1.00 97.50 105 THR A O 1
ATOM 802 N N . ALA A 1 106 ? 10.304 -4.885 6.073 1.00 97.38 106 ALA A N 1
ATOM 803 C CA . ALA A 1 106 ? 10.438 -3.905 7.149 1.00 97.38 106 ALA A CA 1
ATOM 804 C C . ALA A 1 106 ? 10.318 -2.453 6.644 1.00 97.38 106 ALA A C 1
ATOM 806 O O . ALA A 1 106 ? 9.856 -1.583 7.378 1.00 97.38 106 ALA A O 1
ATOM 807 N N . ALA A 1 107 ? 10.702 -2.188 5.389 1.00 97.06 107 ALA A N 1
ATOM 808 C CA . ALA A 1 107 ? 10.513 -0.885 4.753 1.00 97.06 107 ALA A CA 1
ATOM 809 C C . ALA A 1 107 ? 9.022 -0.550 4.574 1.00 97.06 107 ALA A C 1
ATOM 811 O O . ALA A 1 107 ? 8.609 0.575 4.839 1.00 97.06 107 ALA A O 1
ATOM 812 N N . GLN A 1 108 ? 8.202 -1.533 4.193 1.00 98.12 108 GLN A N 1
ATOM 813 C CA . GLN A 1 108 ? 6.751 -1.372 4.072 1.00 98.12 108 GLN A CA 1
ATOM 814 C C . GLN A 1 108 ? 6.080 -1.167 5.433 1.00 98.12 108 GLN A C 1
ATOM 816 O O . GLN A 1 108 ? 5.258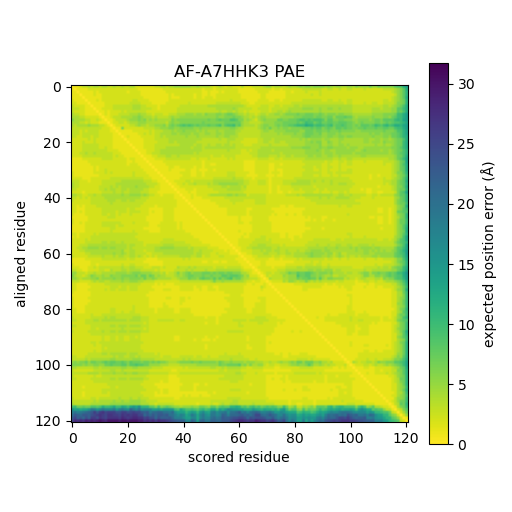 -0.264 5.576 1.00 98.12 108 GLN A O 1
ATOM 821 N N . GLU A 1 109 ? 6.464 -1.934 6.457 1.00 97.75 109 GLU A N 1
ATOM 822 C CA . GLU A 1 109 ? 5.960 -1.699 7.817 1.00 97.75 109 GLU A CA 1
ATOM 823 C C . GLU A 1 109 ? 6.327 -0.304 8.333 1.00 97.75 109 GLU A C 1
ATOM 825 O O . GLU A 1 109 ? 5.493 0.384 8.923 1.00 97.75 109 GLU A O 1
ATOM 830 N N . ARG A 1 110 ? 7.575 0.124 8.104 1.00 97.12 110 ARG A N 1
ATOM 831 C CA . ARG A 1 110 ? 8.050 1.455 8.492 1.00 97.12 110 ARG A CA 1
ATOM 832 C C . ARG A 1 110 ? 7.241 2.549 7.811 1.00 97.12 110 ARG A C 1
ATOM 834 O O . ARG A 1 110 ? 6.771 3.449 8.498 1.00 97.12 110 ARG A O 1
ATOM 841 N N . PHE A 1 111 ? 7.010 2.418 6.507 1.00 97.75 111 PHE A N 1
ATOM 842 C CA . PHE A 1 111 ? 6.182 3.354 5.757 1.00 97.75 111 PHE A CA 1
ATOM 843 C C . PHE A 1 111 ? 4.786 3.506 6.377 1.00 97.75 111 PHE A C 1
ATOM 845 O O . PHE A 1 111 ? 4.327 4.626 6.580 1.00 97.75 111 PHE A O 1
ATOM 852 N N . VAL A 1 112 ? 4.121 2.404 6.747 1.00 97.75 112 VAL A N 1
ATOM 853 C CA . VAL A 1 112 ? 2.791 2.463 7.388 1.00 97.75 112 VAL A CA 1
ATOM 854 C C . VAL A 1 112 ? 2.841 3.202 8.733 1.00 97.75 112 VAL A C 1
ATOM 856 O O . VAL A 1 112 ? 1.936 3.976 9.047 1.00 97.75 112 VAL A O 1
ATOM 859 N N . ARG A 1 113 ? 3.905 3.010 9.522 1.00 96.12 113 ARG A N 1
ATOM 860 C CA . ARG A 1 113 ? 4.101 3.710 10.805 1.00 96.12 113 ARG A CA 1
ATOM 861 C C . ARG A 1 113 ? 4.332 5.210 10.617 1.00 96.12 113 ARG A C 1
ATOM 863 O O . ARG A 1 113 ? 3.704 6.005 11.314 1.00 96.12 113 ARG A O 1
ATOM 870 N N . GLU A 1 114 ? 5.177 5.587 9.662 1.00 93.81 114 GLU A N 1
ATOM 871 C CA . GLU A 1 114 ? 5.483 6.986 9.319 1.00 93.81 114 GLU A CA 1
ATOM 872 C C . GLU A 1 114 ? 4.283 7.712 8.697 1.00 93.81 114 GLU A C 1
AT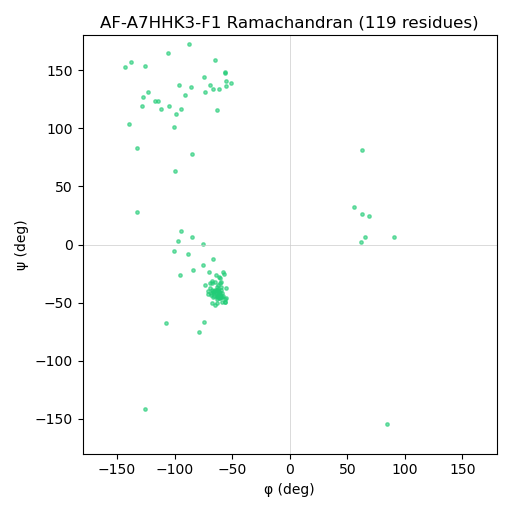OM 874 O O . GLU A 1 114 ? 4.092 8.920 8.890 1.00 93.81 114 GLU A O 1
ATOM 879 N N . PHE A 1 115 ? 3.436 6.967 7.979 1.00 94.25 115 PHE A N 1
ATOM 880 C CA . PHE A 1 115 ? 2.225 7.502 7.375 1.00 94.25 115 PHE A CA 1
ATOM 881 C C . PHE A 1 115 ? 1.340 8.165 8.433 1.00 94.25 115 PHE A C 1
ATOM 883 O O . PHE A 1 115 ? 0.945 9.319 8.242 1.00 94.25 115 PHE A O 1
ATOM 890 N N . GLY A 1 116 ? 1.123 7.482 9.565 1.00 79.44 116 GLY A N 1
ATOM 891 C CA 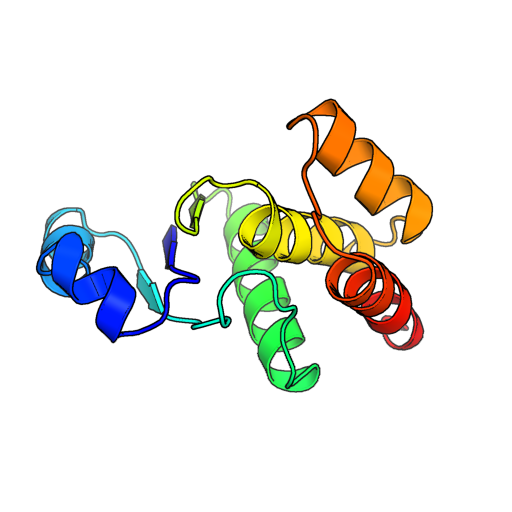. GLY A 1 116 ? 0.292 7.942 10.683 1.00 79.44 116 GLY A CA 1
ATOM 892 C C . GLY A 1 116 ? 0.871 9.106 11.483 1.00 79.44 116 GLY A C 1
ATOM 893 O O . GLY A 1 116 ? 0.107 9.880 12.047 1.00 79.44 116 GLY A O 1
ATOM 894 N N . SER A 1 117 ? 2.192 9.306 11.471 1.00 72.12 117 SER A N 1
ATOM 895 C CA . SER A 1 117 ? 2.854 10.387 12.225 1.00 72.12 117 SER A CA 1
ATOM 896 C C . SER A 1 117 ? 2.503 11.791 11.721 1.00 72.12 117 SER A C 1
ATOM 898 O O . SER A 1 117 ? 2.810 12.771 12.388 1.00 72.12 117 SER A O 1
ATOM 900 N N . HIS A 1 118 ? 1.880 11.901 10.541 1.00 58.28 118 HIS A N 1
ATOM 901 C CA . HIS A 1 118 ? 1.412 13.182 10.008 1.00 58.28 118 HIS A CA 1
ATOM 902 C C . HIS A 1 118 ? -0.032 13.123 9.484 1.00 58.28 118 HIS A C 1
ATOM 904 O O . HIS A 1 118 ? -0.397 13.876 8.583 1.00 58.28 118 HIS A O 1
ATOM 910 N N . VAL A 1 119 ? -0.853 12.223 10.036 1.00 52.22 119 VAL A N 1
ATOM 911 C CA . VAL A 1 119 ? -2.319 12.290 9.911 1.00 52.22 119 VAL A CA 1
ATOM 912 C C . VAL A 1 119 ? -2.858 12.901 11.204 1.00 52.22 119 VAL A C 1
ATOM 914 O O . VAL A 1 119 ? -3.539 12.253 11.990 1.00 52.22 119 VAL A O 1
ATOM 917 N N . HIS A 1 120 ? -2.489 14.152 11.461 1.00 38.22 120 HIS A N 1
ATOM 918 C CA . HIS A 1 120 ? -3.280 15.001 12.339 1.00 38.22 120 HIS A CA 1
ATOM 919 C C . HIS A 1 120 ? -4.122 15.874 11.415 1.00 38.22 120 HIS A C 1
ATOM 921 O O . HIS A 1 120 ? -3.574 16.628 10.610 1.00 38.22 120 HIS A O 1
ATOM 927 N N . ALA A 1 121 ? -5.432 15.623 11.455 1.00 35.78 121 ALA A N 1
ATOM 928 C CA . ALA A 1 121 ? -6.450 16.481 10.866 1.00 35.78 121 ALA A CA 1
ATOM 929 C C . ALA A 1 121 ? -6.385 17.888 11.471 1.00 35.78 121 ALA A C 1
ATOM 931 O O . ALA A 1 121 ? -6.035 17.986 12.672 1.00 35.78 121 ALA A O 1
#